Protein AF-A0AB40BAP5-F1 (afdb_monomer_lite)

pLDDT: mean 70.13, std 9.76, range [36.22, 86.44]

InterPro domains:
  IPR002379 V-ATPase proteolipid subunit C-like domain [PF00137] (24-83)
  IPR035921 F/V-ATP synthase subunit C superfamily [G3DSA:1.20.120.610] (19-116)
  IPR035921 F/V-ATP synthase subunit C superfamily [SSF81333] (17-86)

Sequence (117 aa):
MENPGSSSRSQALMRISPYTFSSIGITVSIAVSILGAAWYIYVTGSSLIGASIKARGITSKNFISVIFCETVAIYGVIIAIILQTKLESVPPSQIYAAESLRAGYAIFASVLLGCLE

Secondary structure (DSSP, 8-state):
---TTS-HHHHHHHHS-HHHHHHHHHHHHHHHHHHHHHHHHHHHHHHHHHHTTT-SSSTTSSTHHHHHHHHHHHHHHHHHHHHHHHHHTS-TTTTTSHHHHHHHHHHHHHHHHHTT-

Organism: Dioscorea cayennensis subsp. rotundata (NCBI:txid55577)

Radius of gyration: 20.58 Å; chains: 1; bounding box: 61×16×54 Å

Structure (mmCIF, N/CA/C/O backbone):
data_AF-A0AB40BAP5-F1
#
_entry.id   AF-A0AB40BAP5-F1
#
loop_
_atom_site.group_PDB
_atom_site.id
_atom_site.type_symbol
_atom_site.label_atom_id
_atom_site.label_alt_id
_atom_site.label_comp_id
_atom_site.label_asym_id
_atom_site.label_entity_id
_atom_site.label_seq_id
_atom_site.pdbx_PDB_ins_code
_atom_site.Cartn_x
_atom_site.Cartn_y
_atom_site.Cartn_z
_atom_site.occupancy
_atom_site.B_iso_or_equiv
_atom_site.auth_seq_id
_atom_site.auth_comp_id
_atom_site.auth_asym_id
_atom_site.auth_atom_id
_atom_site.pdbx_PDB_model_num
ATOM 1 N N . MET A 1 1 ? 36.592 7.871 -21.281 1.00 36.22 1 MET A N 1
ATOM 2 C CA . MET A 1 1 ? 37.176 8.768 -20.265 1.00 36.22 1 MET A CA 1
ATOM 3 C C . MET A 1 1 ? 36.441 8.533 -18.964 1.00 36.22 1 MET A C 1
ATOM 5 O O . MET A 1 1 ? 35.299 8.946 -18.808 1.00 36.22 1 MET A O 1
ATOM 9 N N . GLU A 1 2 ? 37.081 7.743 -18.111 1.00 50.62 2 GLU A N 1
ATOM 10 C CA . GLU A 1 2 ? 36.693 7.456 -16.736 1.00 50.62 2 GLU A CA 1
ATOM 11 C C . GLU A 1 2 ? 36.680 8.767 -15.937 1.00 50.62 2 GLU A C 1
ATOM 13 O O . GLU A 1 2 ? 37.665 9.501 -15.950 1.00 50.62 2 GLU A O 1
ATOM 18 N N . ASN A 1 3 ? 35.549 9.094 -15.307 1.00 44.44 3 ASN A N 1
ATOM 19 C CA . ASN A 1 3 ? 35.463 10.166 -14.315 1.00 44.44 3 ASN A CA 1
ATOM 20 C C . ASN A 1 3 ? 35.320 9.515 -12.928 1.00 44.44 3 ASN A C 1
ATOM 22 O O . ASN A 1 3 ? 34.239 9.018 -12.597 1.00 44.44 3 ASN A O 1
ATOM 26 N N . PRO A 1 4 ? 36.396 9.475 -12.126 1.00 57.44 4 PRO A N 1
ATOM 27 C CA . PRO A 1 4 ? 36.410 8.850 -10.812 1.00 57.44 4 PRO A CA 1
ATOM 28 C C . PRO A 1 4 ? 35.945 9.873 -9.764 1.00 57.44 4 PRO A C 1
ATOM 30 O O . PRO A 1 4 ? 36.722 10.720 -9.338 1.00 57.44 4 PRO A O 1
ATOM 33 N N . GLY A 1 5 ? 34.670 9.849 -9.351 1.00 58.12 5 GLY A N 1
ATOM 34 C CA . GLY A 1 5 ? 34.251 10.719 -8.238 1.00 58.12 5 GLY A CA 1
ATOM 35 C C . GLY A 1 5 ? 32.761 10.926 -7.956 1.00 58.12 5 GLY A C 1
ATOM 36 O O . GLY A 1 5 ? 32.436 11.382 -6.864 1.00 58.12 5 GLY A O 1
ATOM 37 N N . SER A 1 6 ? 31.823 10.584 -8.846 1.00 51.03 6 SER A N 1
ATOM 38 C CA . SER A 1 6 ? 30.388 10.804 -8.576 1.00 51.03 6 SER A CA 1
ATOM 39 C C . SER A 1 6 ? 29.705 9.562 -7.991 1.00 51.03 6 SER A C 1
ATOM 41 O O . SER A 1 6 ? 28.964 8.844 -8.654 1.00 51.03 6 SER A O 1
ATOM 43 N N . SER A 1 7 ? 29.966 9.334 -6.701 1.00 59.06 7 SER A N 1
ATOM 44 C CA . SER A 1 7 ? 29.158 8.534 -5.768 1.00 59.06 7 SER A CA 1
ATOM 45 C C . SER A 1 7 ? 28.741 7.140 -6.257 1.00 59.06 7 SER A C 1
ATOM 47 O O . SER A 1 7 ? 27.687 6.966 -6.859 1.00 59.06 7 SER A O 1
ATOM 49 N N . SER A 1 8 ? 29.503 6.111 -5.868 1.00 60.44 8 SER A N 1
ATOM 50 C CA . SER A 1 8 ? 29.184 4.671 -6.014 1.00 60.44 8 SER A CA 1
ATOM 51 C C . SER A 1 8 ? 27.695 4.315 -5.768 1.00 60.44 8 SER A C 1
ATOM 53 O O . SER A 1 8 ? 27.123 3.461 -6.446 1.00 60.44 8 SER A O 1
ATOM 55 N N . ARG A 1 9 ? 27.017 5.058 -4.878 1.00 55.62 9 ARG A N 1
ATOM 56 C CA . ARG A 1 9 ? 25.573 4.952 -4.589 1.00 55.62 9 ARG A CA 1
ATOM 57 C C . ARG A 1 9 ? 24.681 5.199 -5.814 1.00 55.62 9 ARG A C 1
ATOM 59 O O . ARG A 1 9 ? 23.702 4.489 -6.001 1.00 55.62 9 ARG A O 1
ATOM 66 N N . SER A 1 10 ? 25.016 6.169 -6.660 1.00 56.84 10 SER A N 1
ATOM 67 C CA . SER A 1 10 ? 24.231 6.550 -7.839 1.00 56.84 10 SER A CA 1
ATOM 68 C C . SER A 1 10 ? 24.269 5.465 -8.917 1.00 56.84 10 SER A C 1
ATOM 70 O O . SER A 1 10 ? 23.251 5.155 -9.530 1.00 56.84 10 SER A O 1
ATOM 72 N N . GLN A 1 11 ? 25.431 4.832 -9.106 1.00 62.41 11 GLN A N 1
ATOM 73 C CA . GLN A 1 11 ? 25.581 3.703 -10.028 1.00 62.41 11 GLN A CA 1
ATOM 74 C C . GLN A 1 11 ? 24.895 2.438 -9.493 1.00 62.41 11 GLN A C 1
ATOM 76 O O . GLN A 1 11 ? 24.315 1.683 -10.270 1.00 62.41 11 GLN A O 1
ATOM 81 N N . ALA A 1 12 ? 24.899 2.234 -8.169 1.00 63.06 12 ALA A N 1
ATOM 82 C CA . ALA A 1 12 ? 24.167 1.142 -7.533 1.00 63.06 12 ALA A CA 1
ATOM 83 C C . ALA A 1 12 ? 22.646 1.273 -7.729 1.00 63.06 12 ALA A C 1
ATOM 85 O O . ALA A 1 12 ? 21.989 0.285 -8.053 1.00 63.06 12 ALA A O 1
ATOM 86 N N . LEU A 1 13 ? 22.096 2.488 -7.609 1.00 61.41 13 LEU A N 1
ATOM 87 C CA . LEU A 1 13 ? 20.673 2.739 -7.858 1.00 61.41 13 LEU A CA 1
ATOM 88 C C . LEU A 1 13 ? 20.297 2.552 -9.333 1.00 61.41 13 LEU A C 1
ATOM 90 O O . LEU A 1 13 ? 19.251 1.979 -9.610 1.00 61.41 13 LEU A O 1
ATOM 94 N N . MET A 1 14 ? 21.165 2.938 -10.275 1.00 58.72 14 MET A N 1
ATOM 95 C CA . MET A 1 14 ? 20.948 2.690 -11.711 1.00 58.72 14 MET A CA 1
ATOM 96 C C . MET A 1 14 ? 21.053 1.209 -12.113 1.00 58.72 14 MET A C 1
ATOM 98 O O . MET A 1 14 ? 20.542 0.829 -13.163 1.00 58.72 14 MET A O 1
ATOM 102 N N . ARG A 1 15 ? 21.682 0.358 -11.289 1.00 60.03 15 ARG A N 1
ATOM 103 C CA . ARG A 1 15 ? 21.734 -1.102 -11.497 1.00 60.03 15 ARG A CA 1
ATOM 104 C C . ARG A 1 15 ? 20.508 -1.846 -10.966 1.00 60.03 15 ARG A C 1
ATOM 106 O O . ARG A 1 15 ? 20.306 -2.999 -11.343 1.00 60.03 15 ARG A O 1
ATOM 113 N N . ILE A 1 16 ? 19.717 -1.228 -10.090 1.00 65.62 16 ILE A N 1
ATOM 114 C CA . ILE A 1 16 ? 18.506 -1.839 -9.540 1.00 65.62 16 ILE A CA 1
ATOM 115 C C . ILE A 1 16 ? 17.406 -1.821 -10.597 1.00 65.62 16 ILE A C 1
ATOM 117 O O . ILE A 1 16 ? 17.094 -0.786 -11.183 1.00 65.62 16 ILE A O 1
ATOM 121 N N . SER A 1 17 ? 16.829 -2.995 -10.859 1.00 65.38 17 SER A N 1
ATOM 122 C CA . SER A 1 17 ? 15.773 -3.115 -11.855 1.00 65.38 17 SER A CA 1
ATOM 123 C C . SER A 1 17 ? 14.511 -2.378 -11.377 1.00 65.38 17 SER A C 1
ATOM 125 O O . SER A 1 17 ? 14.149 -2.476 -10.198 1.00 65.38 17 SER A O 1
ATOM 127 N N . PRO A 1 18 ? 13.800 -1.668 -12.266 1.00 68.06 18 PRO A N 1
ATOM 128 C CA . PRO A 1 18 ? 12.557 -0.987 -11.902 1.00 68.06 18 PRO A CA 1
ATOM 129 C C . PRO A 1 18 ? 11.463 -1.969 -11.439 1.00 68.06 18 PRO A C 1
ATOM 131 O O . PRO A 1 18 ? 10.609 -1.606 -10.633 1.00 68.06 18 PRO A O 1
ATOM 134 N N . TYR A 1 19 ? 11.550 -3.237 -11.858 1.00 69.50 19 TYR A N 1
ATOM 135 C CA . TYR A 1 19 ? 10.716 -4.341 -11.377 1.00 69.50 19 TYR A CA 1
ATOM 136 C C . TYR A 1 19 ? 10.901 -4.583 -9.873 1.00 69.50 19 TYR A C 1
ATOM 138 O O . TYR A 1 19 ? 9.931 -4.677 -9.121 1.00 69.50 19 TYR A O 1
ATOM 146 N N . THR A 1 20 ? 12.154 -4.614 -9.407 1.00 74.69 20 THR A N 1
ATOM 147 C CA . THR A 1 20 ? 12.473 -4.746 -7.978 1.00 74.69 20 THR A CA 1
ATOM 148 C C . THR A 1 20 ? 11.882 -3.582 -7.188 1.00 74.69 20 THR A C 1
ATOM 150 O O . THR A 1 20 ? 11.283 -3.790 -6.136 1.00 74.69 20 THR A O 1
ATOM 153 N N . PHE A 1 21 ? 11.968 -2.368 -7.727 1.00 71.56 21 PHE A N 1
ATOM 154 C CA . PHE A 1 21 ? 11.412 -1.182 -7.089 1.00 71.56 21 PHE A CA 1
ATOM 155 C C . PHE A 1 21 ? 9.880 -1.240 -6.947 1.00 71.56 21 PHE A C 1
ATOM 157 O O . PHE A 1 21 ? 9.344 -0.964 -5.873 1.00 71.56 21 PHE A O 1
ATOM 164 N N . SER A 1 22 ? 9.186 -1.683 -8.000 1.00 71.31 22 SER A N 1
ATOM 165 C CA . SER A 1 22 ? 7.735 -1.904 -7.988 1.00 71.31 22 SER A CA 1
ATOM 166 C C . SER A 1 22 ? 7.325 -2.959 -6.950 1.00 71.31 22 SER A C 1
ATOM 168 O O . SER A 1 22 ? 6.466 -2.709 -6.104 1.00 71.31 22 SER A O 1
ATOM 170 N N . SER A 1 23 ? 8.012 -4.108 -6.926 1.00 76.94 23 SER A N 1
ATOM 171 C CA . SER A 1 23 ? 7.722 -5.193 -5.975 1.00 76.94 23 SER A CA 1
ATOM 172 C C . SER A 1 23 ? 7.931 -4.797 -4.504 1.00 76.94 23 SER A C 1
ATOM 174 O O . SER A 1 23 ? 7.133 -5.168 -3.639 1.00 76.94 23 SER A O 1
ATOM 176 N N . ILE A 1 24 ? 8.960 -3.990 -4.217 1.00 80.44 24 ILE A N 1
ATOM 177 C CA . ILE A 1 24 ? 9.221 -3.455 -2.875 1.00 80.44 24 ILE A CA 1
ATOM 178 C C . ILE A 1 24 ? 8.125 -2.461 -2.480 1.00 80.44 24 ILE A C 1
ATOM 180 O O . ILE A 1 24 ? 7.639 -2.522 -1.353 1.00 80.44 24 ILE A O 1
ATOM 184 N N . GLY A 1 25 ? 7.692 -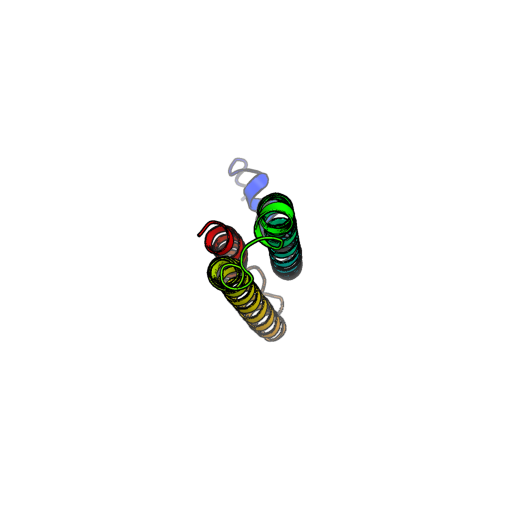1.592 -3.400 1.00 75.31 25 GLY A N 1
ATOM 185 C CA . GLY A 1 25 ? 6.590 -0.655 -3.162 1.00 75.31 25 GLY A CA 1
ATOM 186 C C . GLY A 1 25 ? 5.281 -1.354 -2.799 1.00 75.31 25 GLY A C 1
ATOM 187 O O . GLY A 1 25 ? 4.661 -0.996 -1.801 1.00 75.31 25 GLY A O 1
ATOM 188 N N . ILE A 1 26 ? 4.906 -2.401 -3.541 1.00 76.69 26 ILE A N 1
ATOM 189 C CA . ILE A 1 26 ? 3.703 -3.205 -3.259 1.00 76.69 26 ILE A CA 1
ATOM 190 C C . ILE A 1 26 ? 3.811 -3.881 -1.885 1.00 76.69 26 ILE A C 1
ATOM 192 O O . ILE A 1 26 ? 2.885 -3.813 -1.080 1.00 76.69 26 ILE A O 1
ATOM 196 N N . THR A 1 27 ? 4.959 -4.494 -1.589 1.00 83.56 27 THR A N 1
ATOM 197 C CA . THR A 1 27 ? 5.178 -5.207 -0.320 1.00 83.56 27 THR A CA 1
ATOM 198 C C . THR A 1 27 ? 5.109 -4.261 0.881 1.00 83.56 27 THR A C 1
ATOM 200 O O . THR A 1 27 ? 4.450 -4.570 1.872 1.00 83.56 27 THR A O 1
ATOM 203 N N . VAL A 1 28 ? 5.752 -3.092 0.790 1.00 82.12 28 VAL A N 1
ATOM 204 C CA . VAL A 1 28 ? 5.728 -2.078 1.855 1.00 82.12 28 VAL A CA 1
ATOM 205 C C . VAL A 1 28 ? 4.323 -1.505 2.035 1.00 82.12 28 VAL A C 1
ATOM 207 O O . VAL A 1 28 ? 3.896 -1.353 3.175 1.00 82.12 28 VAL A O 1
ATOM 210 N N . SER A 1 29 ? 3.587 -1.263 0.943 1.00 78.88 29 SER A N 1
ATOM 211 C CA . SER A 1 29 ? 2.198 -0.780 0.980 1.00 78.88 29 SER A CA 1
ATOM 212 C C . SER A 1 29 ? 1.278 -1.712 1.768 1.00 78.88 29 SER A C 1
ATOM 214 O O . SER A 1 29 ? 0.549 -1.270 2.650 1.00 78.88 29 SER A O 1
ATOM 216 N N . ILE A 1 30 ? 1.343 -3.014 1.486 1.00 82.88 30 ILE A N 1
ATOM 217 C CA . ILE A 1 30 ? 0.509 -4.011 2.165 1.00 82.88 30 ILE A CA 1
ATOM 218 C C . ILE A 1 30 ? 0.938 -4.153 3.632 1.00 82.88 30 ILE A C 1
ATOM 220 O O . ILE A 1 30 ? 0.097 -4.227 4.525 1.00 82.88 30 ILE A O 1
ATOM 224 N N . ALA A 1 31 ? 2.247 -4.153 3.903 1.00 86.44 31 ALA A N 1
ATOM 225 C CA . ALA A 1 31 ? 2.765 -4.279 5.261 1.00 86.44 31 ALA A CA 1
ATOM 226 C C . ALA A 1 31 ? 2.339 -3.108 6.163 1.00 86.44 31 ALA A C 1
ATOM 228 O O . ALA A 1 31 ? 1.918 -3.337 7.297 1.00 86.44 31 ALA A O 1
ATOM 229 N N . VAL A 1 32 ? 2.417 -1.865 5.671 1.00 81.00 32 VAL A N 1
ATOM 230 C CA . VAL A 1 32 ? 2.019 -0.684 6.454 1.00 81.00 32 VAL A CA 1
ATOM 231 C C . VAL A 1 32 ? 0.505 -0.625 6.680 1.00 81.00 32 VAL A C 1
ATOM 233 O O . VAL A 1 32 ? 0.086 -0.289 7.786 1.00 81.00 32 VAL A O 1
ATOM 236 N N . SER A 1 33 ? -0.310 -1.045 5.705 1.00 81.81 33 SER A N 1
ATOM 237 C CA . SER A 1 33 ? -1.774 -1.139 5.849 1.00 81.81 33 SER A CA 1
ATOM 238 C C . SER A 1 33 ? -2.172 -2.138 6.950 1.00 81.81 33 SER A C 1
ATOM 240 O O . SER A 1 33 ? -2.897 -1.782 7.884 1.00 81.81 33 SER A O 1
ATOM 242 N N . ILE A 1 34 ? -1.607 -3.353 6.940 1.00 85.62 34 ILE A N 1
ATOM 243 C CA . ILE A 1 34 ? -1.899 -4.379 7.959 1.00 85.62 34 ILE A CA 1
ATOM 244 C C . ILE A 1 34 ? -1.461 -3.914 9.355 1.00 85.62 34 ILE A C 1
ATOM 246 O O . ILE A 1 34 ? -2.182 -4.127 10.333 1.00 85.62 34 ILE A O 1
ATOM 250 N N . LEU A 1 35 ? -0.297 -3.262 9.466 1.00 85.00 35 LEU A N 1
ATOM 251 C CA . LEU A 1 35 ? 0.181 -2.706 10.735 1.00 85.00 35 LEU A CA 1
ATOM 252 C C . LEU A 1 35 ? -0.727 -1.577 11.245 1.00 85.00 35 LEU A C 1
ATOM 254 O O . LEU A 1 35 ? -1.028 -1.543 12.440 1.00 85.00 35 LEU A O 1
ATOM 258 N N . GLY A 1 36 ? -1.209 -0.701 10.359 1.00 78.25 36 GLY A N 1
ATOM 259 C CA . GLY A 1 36 ? -2.180 0.344 10.688 1.00 78.25 36 GLY A CA 1
ATOM 260 C C . GLY A 1 36 ? -3.499 -0.234 11.205 1.00 78.25 36 GLY A C 1
ATOM 261 O O . GLY A 1 36 ? -3.983 0.172 12.265 1.00 78.25 36 GLY A O 1
ATOM 262 N N . ALA A 1 37 ? -4.035 -1.253 10.527 1.00 78.94 37 ALA A N 1
ATOM 263 C CA . ALA A 1 37 ? -5.241 -1.957 10.956 1.00 78.94 37 ALA A CA 1
ATOM 264 C C . ALA A 1 37 ? -5.053 -2.660 12.313 1.00 78.94 37 ALA A C 1
ATOM 266 O O . ALA A 1 37 ? -5.909 -2.550 13.194 1.00 78.94 37 ALA A O 1
ATOM 267 N N . ALA A 1 38 ? -3.921 -3.340 12.519 1.00 85.06 38 ALA A N 1
ATOM 268 C CA . ALA A 1 38 ? -3.612 -4.022 13.774 1.00 85.06 38 ALA A CA 1
ATOM 269 C C . ALA A 1 38 ? -3.489 -3.039 14.950 1.00 85.06 38 ALA A C 1
ATOM 271 O O . ALA A 1 38 ? -4.073 -3.271 16.011 1.00 85.06 38 ALA A O 1
ATOM 272 N N . TRP A 1 39 ? -2.786 -1.918 14.755 1.00 82.00 39 TRP A N 1
ATOM 273 C CA . TRP A 1 39 ? -2.658 -0.866 15.765 1.00 82.00 39 TRP A CA 1
ATOM 274 C C . TRP A 1 39 ? -4.015 -0.244 16.111 1.00 82.00 39 TRP A C 1
ATOM 276 O O . TRP A 1 39 ? -4.363 -0.085 17.282 1.00 82.00 39 TRP A O 1
ATOM 286 N N . TYR A 1 40 ? -4.823 0.048 15.094 1.00 76.75 40 TYR A N 1
ATOM 287 C CA . TYR A 1 40 ? -6.154 0.615 15.265 1.00 76.75 40 TYR A CA 1
ATOM 288 C C . TYR A 1 40 ? -7.099 -0.316 16.047 1.00 76.75 40 TYR A C 1
ATOM 290 O O . TYR A 1 40 ? -7.804 0.136 16.957 1.00 76.75 40 TYR A O 1
ATOM 298 N N . ILE A 1 41 ? -7.091 -1.619 15.737 1.00 82.00 41 ILE A N 1
ATOM 299 C CA . ILE A 1 41 ? -7.872 -2.633 16.461 1.00 82.00 41 ILE A CA 1
ATOM 300 C C . ILE A 1 41 ? -7.362 -2.786 17.893 1.00 82.00 41 ILE A C 1
ATOM 302 O O . ILE A 1 41 ? -8.172 -2.938 18.801 1.00 82.00 41 ILE A O 1
ATOM 306 N N . TYR A 1 42 ? -6.053 -2.711 18.128 1.00 82.62 42 TYR A N 1
ATOM 307 C CA . TYR A 1 42 ? -5.488 -2.783 19.475 1.00 82.62 42 TYR A CA 1
ATOM 308 C C . TYR A 1 42 ? -5.967 -1.625 20.370 1.00 82.62 42 TYR A C 1
ATOM 310 O O . TYR A 1 42 ? -6.460 -1.845 21.483 1.00 82.62 42 TYR A O 1
ATOM 318 N N . VAL A 1 43 ? -5.895 -0.392 19.859 1.00 80.69 43 VAL A N 1
ATOM 319 C CA . VAL A 1 43 ? -6.344 0.811 20.576 1.00 80.69 43 VAL A CA 1
ATOM 320 C C . VAL A 1 43 ? -7.864 0.797 20.770 1.00 80.69 43 VAL A C 1
ATOM 322 O O . VAL A 1 43 ? -8.354 0.989 21.884 1.00 80.69 43 VAL A O 1
ATOM 325 N N . THR A 1 44 ? -8.627 0.513 19.710 1.00 76.44 44 THR A N 1
ATOM 326 C CA . THR A 1 44 ? -10.098 0.531 19.759 1.00 76.44 44 THR A CA 1
ATOM 327 C C . THR A 1 44 ? -10.664 -0.666 20.514 1.00 76.44 44 THR A C 1
ATOM 329 O O . THR A 1 44 ? -11.645 -0.514 21.229 1.00 76.44 44 THR A O 1
ATOM 332 N N . GLY A 1 45 ? -10.066 -1.850 20.400 1.00 75.69 45 GLY A N 1
ATOM 333 C CA . GLY A 1 45 ? -10.537 -3.086 21.027 1.00 75.69 45 GLY A CA 1
ATOM 334 C C . GLY A 1 45 ? -10.568 -2.988 22.549 1.00 75.69 45 GLY A C 1
ATOM 335 O O . GLY A 1 45 ? -11.561 -3.368 23.170 1.00 75.69 45 GLY A O 1
ATOM 336 N N . SER A 1 46 ? -9.539 -2.369 23.135 1.00 77.19 46 SER A N 1
ATOM 337 C CA . SER A 1 46 ? -9.459 -2.118 24.578 1.00 77.19 46 SER A CA 1
ATOM 338 C C . SER A 1 46 ? -10.577 -1.183 25.064 1.00 77.19 46 SER A C 1
ATOM 340 O O . SER A 1 46 ? -11.219 -1.444 26.081 1.00 77.19 46 SER A O 1
ATOM 342 N N . SER A 1 47 ? -10.869 -0.113 24.316 1.00 69.44 47 SER A N 1
ATOM 343 C CA . SER A 1 47 ? -11.942 0.836 24.651 1.00 69.44 47 SER A CA 1
ATOM 344 C C . SER A 1 47 ? -13.343 0.317 24.306 1.00 69.44 47 SER A C 1
ATOM 346 O O . SER A 1 47 ? -14.316 0.659 24.980 1.00 69.44 47 SER A O 1
ATOM 348 N N . LEU A 1 48 ? -13.459 -0.522 23.274 1.00 70.44 48 LEU A N 1
ATOM 349 C CA . LEU A 1 48 ? -14.722 -1.068 22.796 1.00 70.44 48 LEU A CA 1
A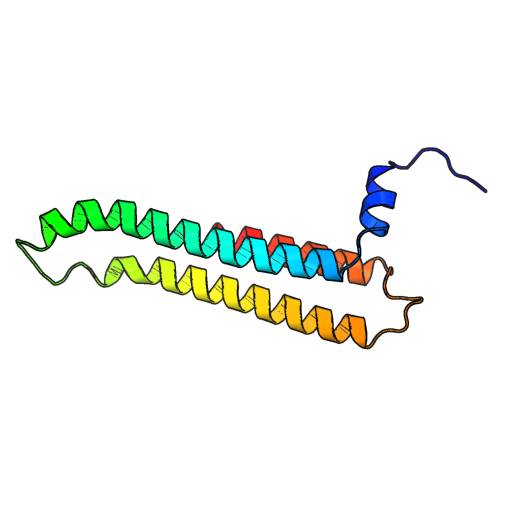TOM 350 C C . LEU A 1 48 ? -15.294 -2.066 23.797 1.00 70.44 48 LEU A C 1
ATOM 352 O O . LEU A 1 48 ? -16.471 -1.949 24.106 1.00 70.44 48 LEU A O 1
ATOM 356 N N . ILE A 1 49 ? -14.477 -2.969 24.351 1.00 72.62 49 ILE A N 1
ATOM 357 C CA . ILE A 1 49 ? -14.921 -3.979 25.329 1.00 72.62 49 ILE A CA 1
ATOM 358 C C . ILE A 1 49 ? -15.563 -3.322 26.563 1.00 72.62 49 ILE A C 1
ATOM 360 O O . ILE A 1 49 ? -16.611 -3.774 27.026 1.00 72.62 49 ILE A O 1
ATOM 364 N N . GLY A 1 50 ? -15.003 -2.206 27.045 1.00 69.75 50 GLY A N 1
ATOM 365 C CA . GLY A 1 50 ? -15.583 -1.427 28.148 1.00 69.75 50 GLY A CA 1
ATOM 366 C C . GLY A 1 50 ? -16.853 -0.648 27.771 1.00 69.75 50 GLY A C 1
ATOM 367 O O . GLY A 1 50 ? -17.754 -0.497 28.596 1.00 69.75 50 GLY A O 1
ATOM 368 N N . ALA A 1 51 ? -16.967 -0.178 26.525 1.00 65.44 51 ALA A N 1
ATOM 369 C CA . ALA A 1 51 ? -18.110 0.608 26.046 1.00 65.44 51 ALA A CA 1
ATOM 370 C C . ALA A 1 51 ? -19.299 -0.250 25.562 1.00 65.44 51 ALA A C 1
ATOM 372 O O . ALA A 1 51 ? -20.456 0.161 25.699 1.00 65.44 51 ALA A O 1
ATOM 373 N N . SER A 1 52 ? -19.043 -1.460 25.046 1.00 61.97 52 SER A N 1
ATOM 374 C CA . SER A 1 52 ? -20.054 -2.369 24.479 1.00 61.97 52 SER A CA 1
ATOM 375 C C . SER A 1 52 ? -21.090 -2.866 25.488 1.00 61.97 52 SER A C 1
ATOM 377 O O . SER A 1 52 ? -22.156 -3.328 25.093 1.00 61.97 52 SER A O 1
ATOM 379 N N . ILE A 1 53 ? -20.813 -2.713 26.783 1.00 67.50 53 ILE A N 1
ATOM 380 C CA . ILE A 1 53 ? -21.717 -3.078 27.878 1.00 67.50 53 ILE A CA 1
ATOM 381 C C . ILE A 1 53 ? -22.795 -2.000 28.109 1.00 67.50 53 ILE A C 1
ATOM 383 O O . ILE A 1 53 ? -23.839 -2.293 28.685 1.00 67.50 53 ILE A O 1
ATOM 387 N N . LYS A 1 54 ? -22.565 -0.750 27.668 1.00 63.19 54 LYS A N 1
ATOM 388 C CA . LYS A 1 54 ? -23.424 0.406 27.997 1.00 63.19 54 LYS A CA 1
ATOM 389 C C . LYS A 1 54 ? -24.075 1.086 26.786 1.00 63.19 54 LYS A C 1
ATOM 391 O O . LYS A 1 54 ? -25.150 1.654 26.946 1.00 63.19 54 LYS A O 1
ATOM 396 N N . ALA A 1 55 ? -23.488 1.025 25.584 1.00 59.50 55 ALA A N 1
ATOM 397 C CA . ALA A 1 55 ? -24.126 1.524 24.356 1.00 59.50 55 ALA A CA 1
ATOM 398 C C . ALA A 1 55 ? -23.474 0.967 23.072 1.00 59.50 55 ALA A C 1
ATOM 400 O O . ALA A 1 55 ? -22.258 1.010 22.910 1.00 59.50 55 ALA A O 1
ATOM 401 N N . ARG A 1 56 ? -24.291 0.510 22.109 1.00 50.59 56 ARG A N 1
ATOM 402 C CA . ARG A 1 56 ? -23.864 -0.194 20.874 1.00 50.59 56 ARG A CA 1
ATOM 403 C C . ARG A 1 56 ? -23.725 0.704 19.625 1.00 50.59 56 ARG A C 1
ATOM 405 O O . ARG A 1 56 ? -23.698 0.200 18.509 1.00 50.59 56 ARG A O 1
ATOM 412 N N . GLY A 1 57 ? -23.690 2.031 19.791 1.00 59.41 57 GLY A N 1
ATOM 413 C CA . GLY A 1 57 ? -23.788 2.999 18.680 1.00 59.41 57 GLY A CA 1
ATOM 414 C C . GLY A 1 57 ? -22.492 3.703 18.253 1.00 59.41 57 GLY A C 1
ATOM 415 O O . GLY A 1 57 ? -22.511 4.450 17.281 1.00 59.41 57 GLY A O 1
ATOM 416 N N . ILE A 1 58 ? -21.375 3.513 18.967 1.00 58.41 58 ILE A N 1
ATOM 417 C CA . ILE A 1 58 ? -20.163 4.353 18.818 1.00 58.41 58 ILE A CA 1
ATOM 418 C C . ILE A 1 58 ? -19.111 3.713 17.888 1.00 58.41 58 ILE A C 1
ATOM 420 O O . ILE A 1 58 ? -18.176 4.371 17.441 1.00 58.41 58 ILE A O 1
ATOM 424 N N . THR A 1 59 ? -19.277 2.440 17.526 1.00 58.78 59 THR A N 1
ATOM 425 C CA . THR A 1 59 ? -18.264 1.674 16.785 1.00 58.78 59 THR A CA 1
ATOM 426 C C . THR A 1 59 ? -18.064 2.154 15.341 1.00 58.78 59 THR A C 1
ATOM 428 O O . THR A 1 59 ? -16.966 2.019 14.825 1.00 58.78 59 THR A O 1
ATOM 431 N N . SER A 1 60 ? -19.054 2.767 14.680 1.00 59.84 60 SER A N 1
ATOM 432 C CA . SER A 1 60 ? -18.995 3.044 13.230 1.00 59.84 60 SER A CA 1
ATOM 433 C C . SER A 1 60 ? -18.182 4.278 12.810 1.00 59.84 60 SER A C 1
ATOM 435 O O . SER A 1 60 ? -17.758 4.348 11.660 1.00 59.84 60 SER A O 1
ATOM 437 N N . LYS A 1 61 ? -17.928 5.246 13.701 1.00 64.75 61 LYS A N 1
ATOM 438 C CA . LYS A 1 61 ? -17.241 6.502 13.325 1.00 64.75 61 LYS A CA 1
ATOM 439 C C . LYS A 1 61 ? -15.726 6.376 13.214 1.00 64.75 61 LYS A C 1
ATOM 441 O O . LYS A 1 61 ? -15.112 7.151 12.496 1.00 64.75 61 LYS A O 1
ATOM 446 N N . ASN A 1 62 ? -15.128 5.405 13.896 1.00 64.88 62 ASN A N 1
ATOM 447 C CA . ASN A 1 62 ? -13.674 5.281 13.952 1.00 64.88 62 ASN A CA 1
ATOM 448 C C . ASN A 1 62 ? -13.116 4.424 12.793 1.00 64.88 62 ASN A C 1
ATOM 450 O O . ASN A 1 62 ? -11.932 4.520 12.496 1.00 64.88 62 ASN A O 1
ATOM 454 N N . PHE A 1 63 ? -13.950 3.619 12.119 1.00 72.69 63 PHE A N 1
ATOM 455 C CA . PHE A 1 63 ? -13.515 2.726 11.030 1.00 72.69 63 PHE A CA 1
ATOM 456 C C . PHE A 1 63 ? -13.263 3.446 9.701 1.00 72.69 63 PHE A C 1
ATOM 458 O O . PHE A 1 63 ? -12.606 2.896 8.822 1.00 72.69 63 PHE A O 1
ATOM 465 N N . ILE A 1 64 ? -13.752 4.679 9.548 1.00 80.31 64 ILE A N 1
ATOM 466 C CA . ILE A 1 64 ? -13.605 5.449 8.307 1.00 80.31 64 ILE A CA 1
ATOM 467 C C . ILE A 1 64 ? -12.136 5.737 7.957 1.00 80.31 64 ILE A C 1
ATOM 469 O O . ILE A 1 64 ? -11.777 5.712 6.784 1.00 80.31 64 ILE A O 1
ATOM 473 N N . SER A 1 65 ? -11.279 5.934 8.966 1.00 73.19 65 SER A N 1
ATOM 474 C CA . SER A 1 65 ? -9.844 6.199 8.779 1.00 73.19 65 SER A CA 1
ATOM 475 C C . SER A 1 65 ? -9.102 4.986 8.203 1.00 73.19 65 SER A C 1
ATOM 477 O O . SER A 1 65 ? -8.277 5.147 7.308 1.00 73.19 65 SER A O 1
ATOM 479 N N . VAL A 1 66 ? -9.464 3.766 8.621 1.00 75.38 66 VAL A N 1
ATOM 480 C CA . VAL A 1 66 ? -8.879 2.530 8.071 1.00 75.38 66 VAL A CA 1
ATOM 481 C C . VAL A 1 66 ? -9.266 2.359 6.605 1.00 75.38 66 VAL A C 1
ATOM 483 O O . VAL A 1 66 ? -8.410 2.109 5.769 1.00 75.38 66 VAL A O 1
ATOM 486 N N . ILE A 1 67 ? -10.541 2.558 6.261 1.00 83.69 67 ILE A N 1
ATOM 487 C CA . ILE A 1 67 ? -11.011 2.395 4.876 1.00 83.69 67 ILE A CA 1
ATOM 488 C C . ILE A 1 67 ? -10.338 3.396 3.921 1.00 83.69 67 ILE A C 1
ATOM 490 O O . ILE A 1 67 ? -10.033 3.046 2.778 1.00 83.69 67 ILE A O 1
ATOM 494 N N . PHE A 1 68 ? -10.074 4.626 4.375 1.00 73.94 68 PHE A N 1
ATOM 495 C CA . PHE A 1 68 ? -9.331 5.611 3.586 1.00 73.94 68 PHE A CA 1
ATOM 496 C C . PHE A 1 68 ? -7.880 5.167 3.346 1.00 73.94 68 PHE A C 1
ATOM 498 O O . PHE A 1 68 ? -7.435 5.165 2.198 1.00 73.94 68 PHE A O 1
ATOM 505 N N . CYS A 1 69 ? -7.200 4.683 4.391 1.00 74.06 69 CYS A N 1
ATOM 506 C CA . CYS A 1 69 ? -5.844 4.133 4.304 1.00 74.06 69 CYS A CA 1
ATOM 507 C C . CYS A 1 69 ? -5.758 2.961 3.301 1.00 74.06 69 CYS A C 1
ATOM 509 O O . CYS A 1 69 ? -4.902 2.959 2.415 1.00 74.06 69 CYS A O 1
ATOM 511 N N . GLU A 1 70 ? -6.708 2.018 3.349 1.00 79.38 70 GLU A N 1
ATOM 512 C CA . GLU A 1 70 ? -6.776 0.887 2.408 1.00 79.38 70 GLU A CA 1
ATOM 513 C C . GLU A 1 70 ? -6.974 1.345 0.956 1.00 79.38 70 GLU A C 1
ATOM 515 O O . GLU A 1 70 ? -6.351 0.832 0.026 1.00 79.38 70 GLU A O 1
ATOM 520 N N . THR A 1 71 ? -7.833 2.341 0.740 1.00 84.19 71 THR A N 1
ATOM 521 C CA . THR A 1 71 ? -8.150 2.824 -0.610 1.00 84.19 71 THR A CA 1
ATOM 522 C C . THR A 1 71 ? -6.945 3.518 -1.255 1.00 84.19 71 THR A C 1
ATOM 524 O O . THR A 1 71 ? -6.672 3.306 -2.439 1.00 84.19 71 THR A O 1
ATOM 527 N N . VAL A 1 72 ? -6.185 4.302 -0.480 1.00 79.25 72 VAL A N 1
ATOM 528 C CA . VAL A 1 72 ? -4.948 4.953 -0.947 1.00 79.25 72 VAL A CA 1
ATOM 529 C C . VAL A 1 72 ? -3.854 3.915 -1.235 1.00 79.25 72 VAL A C 1
ATOM 531 O O . VAL A 1 72 ? -3.168 4.017 -2.256 1.00 79.25 72 VAL A O 1
ATOM 534 N N . ALA A 1 73 ? -3.743 2.866 -0.413 1.00 79.19 73 ALA A N 1
ATOM 535 C CA . ALA A 1 73 ? -2.823 1.753 -0.654 1.00 79.19 73 ALA A CA 1
ATOM 536 C C . ALA A 1 73 ? -3.138 1.011 -1.969 1.00 79.19 73 ALA A C 1
ATOM 538 O O . ALA A 1 73 ? -2.250 0.809 -2.802 1.00 79.19 73 ALA A O 1
ATOM 539 N N . ILE A 1 74 ? -4.412 0.677 -2.217 1.00 83.94 74 ILE A N 1
ATOM 540 C CA . ILE A 1 74 ? -4.839 0.022 -3.464 1.00 83.94 74 ILE A CA 1
ATOM 541 C C . ILE A 1 74 ? -4.574 0.912 -4.685 1.00 83.94 74 ILE A C 1
ATOM 543 O O . ILE A 1 74 ? -4.121 0.412 -5.718 1.00 83.94 74 ILE A O 1
ATOM 547 N N . TYR A 1 75 ? -4.783 2.228 -4.574 1.00 83.56 75 TYR A N 1
ATOM 548 C CA . TYR A 1 75 ? -4.446 3.165 -5.647 1.00 83.56 75 TYR A CA 1
ATOM 549 C C . TYR A 1 75 ? -2.951 3.111 -6.001 1.00 83.56 75 TYR A C 1
ATOM 551 O O . TYR A 1 75 ? -2.600 2.984 -7.175 1.00 83.56 75 TYR A O 1
ATOM 559 N N . GLY A 1 76 ? -2.066 3.108 -4.999 1.00 74.25 76 GLY A N 1
ATOM 560 C CA . GLY A 1 76 ? -0.621 2.971 -5.202 1.00 74.25 76 GLY A CA 1
ATOM 561 C C . 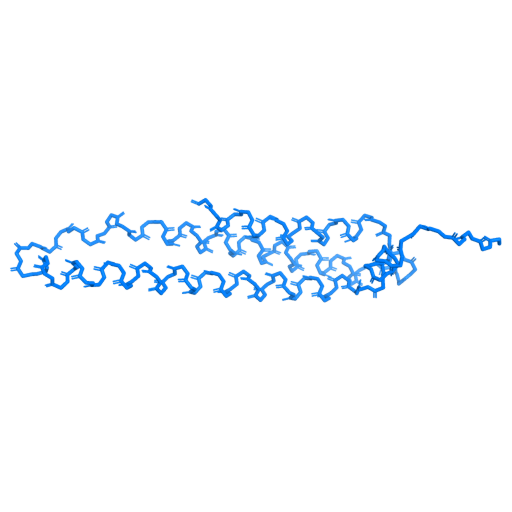GLY A 1 76 ? -0.215 1.661 -5.893 1.00 74.25 76 GLY A C 1
ATOM 562 O O . GLY A 1 76 ? 0.620 1.673 -6.802 1.00 74.25 76 GLY A O 1
ATOM 563 N N . VAL A 1 77 ? -0.853 0.541 -5.533 1.00 78.44 77 VAL A N 1
ATOM 564 C CA . VAL A 1 77 ? -0.623 -0.772 -6.166 1.00 78.44 77 VAL A CA 1
ATOM 565 C C . VAL A 1 77 ? -1.056 -0.778 -7.636 1.00 78.44 77 VAL A C 1
ATOM 567 O O . VAL A 1 77 ? -0.322 -1.277 -8.489 1.00 78.44 77 VAL A O 1
ATOM 570 N N . ILE A 1 78 ? -2.208 -0.186 -7.966 1.00 86.06 78 ILE A N 1
ATOM 571 C CA . ILE A 1 78 ? -2.694 -0.100 -9.354 1.00 86.06 78 ILE A CA 1
ATOM 572 C C . ILE A 1 78 ? -1.704 0.685 -10.227 1.00 86.06 78 ILE A C 1
ATOM 574 O O . ILE A 1 78 ? -1.357 0.233 -11.320 1.00 86.06 78 ILE A O 1
ATOM 578 N N . ILE A 1 79 ? -1.191 1.822 -9.742 1.00 80.06 79 ILE A N 1
ATOM 579 C CA . ILE A 1 79 ? -0.199 2.625 -10.477 1.00 80.06 79 ILE A CA 1
ATOM 580 C C . ILE A 1 79 ? 1.125 1.861 -10.656 1.00 80.06 79 ILE A C 1
ATOM 582 O O . ILE A 1 79 ? 1.717 1.913 -11.738 1.00 80.06 79 ILE A O 1
ATOM 586 N N . ALA A 1 80 ? 1.560 1.097 -9.648 1.00 76.50 80 ALA A N 1
ATOM 587 C CA . ALA A 1 80 ? 2.745 0.240 -9.732 1.00 76.50 80 ALA A CA 1
ATOM 588 C C . ALA A 1 80 ? 2.611 -0.847 -10.816 1.00 76.50 80 ALA A C 1
ATOM 590 O O . ALA A 1 80 ? 3.542 -1.061 -11.597 1.00 76.50 80 ALA A O 1
ATOM 591 N N . ILE A 1 81 ? 1.439 -1.488 -10.916 1.00 80.94 81 ILE A N 1
ATOM 592 C CA . ILE A 1 81 ? 1.141 -2.489 -11.954 1.00 80.94 81 ILE A CA 1
ATOM 593 C C . ILE A 1 81 ? 1.110 -1.836 -13.340 1.00 80.94 81 ILE A C 1
ATOM 595 O O . ILE A 1 81 ? 1.714 -2.353 -14.279 1.00 80.94 81 ILE A O 1
ATOM 599 N N . ILE A 1 82 ? 0.466 -0.676 -13.488 1.00 82.88 82 ILE A N 1
ATOM 600 C CA . ILE A 1 82 ? 0.397 0.024 -14.777 1.00 82.88 82 ILE A CA 1
ATOM 601 C C . ILE A 1 82 ? 1.801 0.397 -15.261 1.00 82.88 82 ILE A C 1
ATOM 603 O O . ILE A 1 82 ? 2.142 0.095 -16.406 1.00 82.88 82 ILE A O 1
ATOM 607 N N . LEU A 1 83 ? 2.647 0.983 -14.406 1.00 73.94 83 LEU A N 1
ATOM 608 C CA . LEU A 1 83 ? 4.029 1.293 -14.782 1.00 73.94 83 LEU A CA 1
ATOM 609 C C . LEU A 1 83 ? 4.793 0.020 -15.165 1.00 73.94 83 LEU A C 1
ATOM 611 O O . LEU A 1 83 ? 5.543 0.027 -16.138 1.00 73.94 83 LEU A O 1
ATOM 615 N N . GLN A 1 84 ? 4.551 -1.083 -14.456 1.00 72.50 84 GLN A N 1
ATOM 616 C CA . GLN A 1 84 ? 5.182 -2.356 -14.765 1.00 72.50 84 GLN A CA 1
ATOM 617 C C . GLN A 1 84 ? 4.856 -2.842 -16.183 1.00 72.50 84 GLN A C 1
ATOM 619 O O . GLN A 1 84 ? 5.768 -3.209 -16.925 1.00 72.50 84 GLN A O 1
ATOM 624 N N . THR A 1 85 ? 3.580 -2.778 -16.577 1.00 78.12 85 THR A N 1
ATOM 625 C CA . THR A 1 85 ? 3.141 -3.143 -17.937 1.00 78.12 85 THR A CA 1
ATOM 626 C C . THR A 1 85 ? 3.707 -2.210 -19.009 1.00 78.12 85 THR A C 1
ATOM 628 O O . THR A 1 85 ? 4.020 -2.641 -20.117 1.00 78.12 85 THR A O 1
ATOM 631 N N . LYS A 1 86 ? 3.902 -0.923 -18.687 1.00 71.25 86 LYS A N 1
ATOM 632 C CA . LYS A 1 86 ? 4.540 0.036 -19.599 1.00 71.25 86 LYS A CA 1
ATOM 633 C C . LYS A 1 86 ? 6.020 -0.269 -19.808 1.00 71.25 86 LYS A C 1
ATOM 635 O O . LYS A 1 86 ? 6.498 -0.113 -20.924 1.00 71.25 86 LYS A O 1
ATOM 640 N N . LEU A 1 87 ? 6.729 -0.714 -18.771 1.00 67.00 87 LEU A N 1
ATOM 641 C CA . LEU A 1 87 ? 8.147 -1.075 -18.858 1.00 67.00 87 LEU A CA 1
ATOM 642 C C . LEU A 1 87 ? 8.389 -2.371 -19.636 1.00 67.00 87 LEU A C 1
ATOM 644 O O . LEU A 1 87 ? 9.420 -2.487 -20.291 1.00 67.00 87 LEU A O 1
ATOM 648 N N . GLU A 1 88 ? 7.450 -3.317 -19.605 1.00 68.88 88 GLU A N 1
ATOM 649 C CA . GLU A 1 88 ? 7.502 -4.530 -20.435 1.00 68.88 88 GLU A CA 1
ATOM 650 C C . GLU A 1 88 ? 7.351 -4.210 -21.934 1.00 68.88 88 GLU A C 1
ATOM 652 O O . GLU A 1 88 ? 7.938 -4.873 -22.785 1.00 68.88 88 GLU A O 1
ATOM 657 N N . SER A 1 89 ? 6.629 -3.134 -22.264 1.00 68.81 89 SER A N 1
ATOM 658 C CA . SER A 1 89 ? 6.406 -2.678 -23.641 1.00 68.81 89 SER A CA 1
ATOM 659 C C . SER A 1 89 ? 7.563 -1.850 -2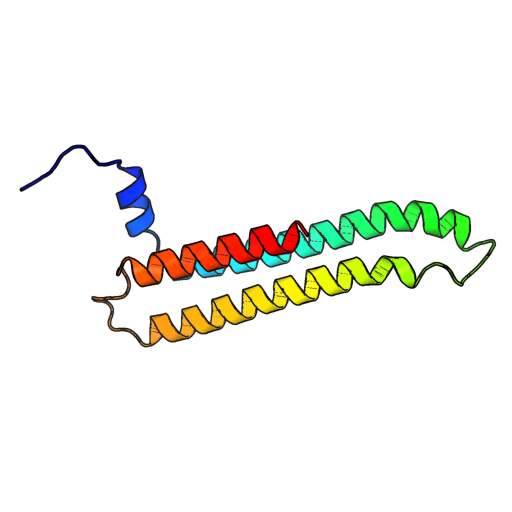4.236 1.00 68.81 89 SER A C 1
ATOM 661 O O . SER A 1 89 ? 7.477 -1.462 -25.404 1.00 68.81 89 SER A O 1
ATOM 663 N N . VAL A 1 90 ? 8.620 -1.537 -23.473 1.00 65.56 90 VAL A N 1
ATOM 664 C CA . VAL A 1 90 ? 9.754 -0.698 -23.915 1.00 65.56 90 VAL A CA 1
ATOM 665 C C . VAL A 1 90 ? 10.963 -1.581 -24.264 1.00 65.56 90 VAL A C 1
ATOM 667 O O . VAL A 1 90 ? 11.293 -2.486 -23.499 1.00 65.56 90 VAL A O 1
ATOM 670 N N . PRO A 1 91 ? 11.675 -1.340 -25.386 1.00 67.56 91 PRO A N 1
ATOM 671 C CA . PRO A 1 91 ? 12.868 -2.109 -25.734 1.00 67.56 91 PRO A CA 1
ATOM 672 C C . PRO A 1 91 ? 13.961 -1.998 -24.647 1.00 67.56 91 PRO A C 1
ATOM 674 O O . PRO A 1 91 ? 14.176 -0.916 -24.091 1.00 67.56 91 PRO A O 1
ATOM 677 N N . PRO A 1 92 ? 14.716 -3.082 -24.368 1.00 60.94 92 PRO A N 1
ATOM 678 C CA . PRO A 1 92 ? 15.631 -3.189 -23.222 1.00 60.94 92 PRO A CA 1
ATOM 679 C C . PRO A 1 92 ? 16.774 -2.156 -23.202 1.00 60.94 92 PRO A C 1
ATOM 681 O O . PRO A 1 92 ? 17.411 -1.968 -22.169 1.00 60.94 92 PRO A O 1
ATOM 684 N N . SER A 1 93 ? 17.017 -1.448 -24.310 1.00 61.91 93 SER A N 1
ATOM 685 C CA . SER A 1 93 ? 18.001 -0.364 -24.413 1.00 61.91 93 SER A CA 1
ATOM 686 C C . SER A 1 93 ? 17.569 0.953 -23.751 1.00 61.91 93 SER A C 1
ATOM 688 O O . SER A 1 93 ? 18.425 1.793 -23.488 1.00 61.91 93 SER A O 1
ATOM 690 N N . GLN A 1 94 ? 16.274 1.144 -23.460 1.00 62.47 94 GLN A N 1
ATOM 691 C CA . GLN A 1 94 ? 15.730 2.366 -22.840 1.00 62.47 94 GLN A CA 1
ATOM 692 C C . GLN A 1 94 ? 15.108 2.135 -21.454 1.00 62.47 94 GLN A C 1
ATOM 694 O O . GLN A 1 94 ? 14.682 3.085 -20.800 1.00 62.47 94 GLN A O 1
ATOM 699 N N . ILE A 1 95 ? 15.097 0.893 -20.956 1.00 59.53 95 ILE A N 1
ATOM 700 C CA . ILE A 1 95 ? 14.524 0.560 -19.640 1.00 59.53 95 ILE A CA 1
ATOM 701 C C . ILE A 1 95 ? 15.281 1.248 -18.487 1.00 59.53 95 ILE A C 1
ATOM 703 O O . ILE A 1 95 ? 14.672 1.583 -17.472 1.00 59.53 95 ILE A O 1
ATOM 707 N N . TYR A 1 96 ? 16.572 1.545 -18.671 1.00 60.28 96 TYR A N 1
ATOM 708 C CA . TYR A 1 96 ? 17.417 2.269 -17.709 1.00 60.28 96 TYR A CA 1
ATOM 709 C C . TYR A 1 96 ? 17.463 3.791 -17.933 1.00 60.28 96 TYR A C 1
ATO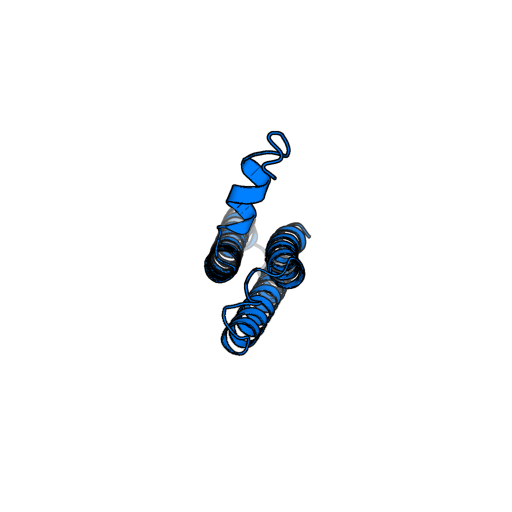M 711 O O . TYR A 1 96 ? 18.355 4.466 -17.418 1.00 60.28 96 TYR A O 1
ATOM 719 N N . ALA A 1 97 ? 16.532 4.358 -18.706 1.00 64.44 97 ALA A N 1
ATOM 720 C CA . ALA A 1 97 ? 16.415 5.808 -18.814 1.00 64.44 97 ALA A CA 1
ATOM 721 C C . ALA A 1 97 ? 16.064 6.424 -17.445 1.00 64.44 97 ALA A C 1
ATOM 723 O O . ALA A 1 97 ? 15.283 5.860 -16.674 1.00 64.44 97 ALA A O 1
ATOM 724 N N . ALA A 1 98 ? 16.622 7.604 -17.153 1.00 62.16 98 ALA A N 1
ATOM 725 C CA . ALA A 1 98 ? 16.406 8.317 -15.889 1.00 62.16 98 ALA A CA 1
ATOM 726 C C . ALA A 1 98 ? 14.911 8.533 -15.567 1.00 62.16 98 ALA A C 1
ATOM 728 O O . ALA A 1 98 ? 14.525 8.531 -14.399 1.00 62.16 98 ALA A O 1
ATOM 729 N N . GLU A 1 99 ? 14.075 8.641 -16.602 1.00 66.81 99 GLU A N 1
ATOM 730 C CA . GLU A 1 99 ? 12.618 8.773 -16.516 1.00 66.81 99 GLU A CA 1
ATOM 731 C C . GLU A 1 99 ? 11.951 7.556 -15.849 1.00 66.81 99 GLU A C 1
ATOM 733 O O . GLU A 1 99 ? 11.174 7.712 -14.908 1.00 66.81 99 GLU A O 1
ATOM 738 N N . SER A 1 100 ? 12.299 6.335 -16.269 1.00 65.12 100 SER A N 1
ATOM 739 C CA . SER A 1 100 ? 11.739 5.083 -15.732 1.00 65.12 100 SER A CA 1
ATOM 740 C C . SER A 1 100 ? 12.124 4.861 -14.268 1.00 65.12 100 SER A C 1
ATOM 742 O O . SER A 1 100 ? 11.329 4.374 -13.463 1.00 65.12 100 SER A O 1
ATOM 744 N N . LEU A 1 101 ? 13.347 5.258 -13.906 1.00 67.56 101 LEU A N 1
ATOM 745 C CA . LEU A 1 101 ? 13.868 5.147 -12.545 1.00 67.56 101 LEU A CA 1
ATOM 746 C C . LEU A 1 101 ? 13.239 6.197 -11.616 1.00 67.56 101 LEU A C 1
ATOM 748 O O . LEU A 1 101 ? 12.887 5.887 -10.476 1.00 67.56 101 LEU A O 1
ATOM 752 N N . ARG A 1 102 ? 13.018 7.418 -12.123 1.00 67.56 102 ARG A N 1
ATOM 753 C CA . ARG A 1 102 ? 12.277 8.472 -11.418 1.00 67.56 102 ARG A CA 1
ATOM 754 C C . ARG A 1 102 ? 10.817 8.080 -11.200 1.00 67.56 102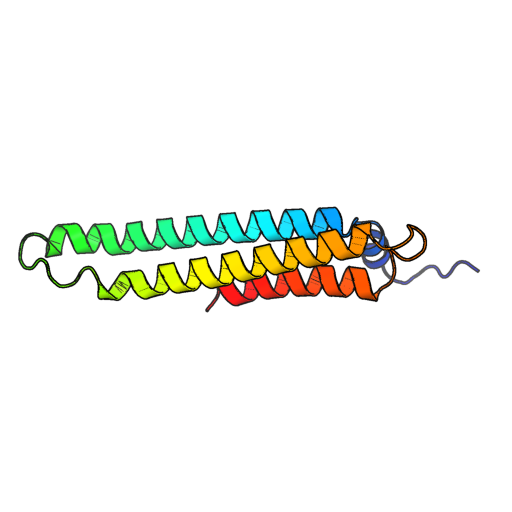 ARG A C 1
ATOM 756 O O . ARG A 1 102 ? 10.303 8.302 -10.107 1.00 67.56 102 ARG A O 1
ATOM 763 N N . ALA A 1 103 ? 10.173 7.480 -12.202 1.00 69.31 103 ALA A N 1
ATOM 764 C CA . ALA A 1 103 ? 8.804 6.982 -12.100 1.00 69.31 103 ALA A CA 1
ATOM 765 C C . ALA A 1 103 ? 8.685 5.881 -11.041 1.00 69.31 103 ALA A C 1
ATOM 767 O O . ALA A 1 103 ? 7.783 5.944 -10.212 1.00 69.31 103 ALA A O 1
ATOM 768 N N . GLY A 1 104 ? 9.645 4.947 -11.010 1.00 70.19 104 GLY A N 1
ATOM 769 C CA . GLY A 1 104 ? 9.803 4.005 -9.908 1.00 70.19 104 GLY A CA 1
ATOM 770 C C . GLY A 1 104 ? 9.815 4.753 -8.580 1.00 70.19 104 GLY A C 1
ATOM 771 O O . GLY A 1 104 ? 8.843 4.657 -7.838 1.00 70.19 104 GLY A O 1
ATOM 772 N N . TYR A 1 105 ? 10.848 5.566 -8.322 1.00 70.56 105 TYR A N 1
ATOM 773 C CA . TYR A 1 105 ? 11.031 6.283 -7.050 1.00 70.56 105 TYR A CA 1
ATOM 774 C C . TYR A 1 105 ? 9.809 7.093 -6.598 1.00 70.56 105 TYR A C 1
ATOM 776 O O . TYR A 1 105 ? 9.451 7.058 -5.421 1.00 70.56 105 TYR A O 1
ATOM 784 N N . ALA A 1 106 ? 9.137 7.764 -7.534 1.00 72.12 106 ALA A N 1
ATOM 785 C CA . ALA A 1 106 ? 7.923 8.521 -7.266 1.00 72.12 106 ALA A CA 1
ATOM 786 C C . ALA A 1 106 ? 6.776 7.638 -6.747 1.00 72.12 106 ALA A C 1
ATOM 788 O O . ALA A 1 106 ? 6.081 8.047 -5.821 1.00 72.12 106 ALA A O 1
ATOM 789 N N . ILE A 1 107 ? 6.604 6.421 -7.274 1.00 72.62 107 ILE A N 1
ATOM 790 C CA . ILE A 1 107 ? 5.553 5.496 -6.823 1.00 72.62 107 ILE A CA 1
ATOM 791 C C . ILE A 1 107 ? 5.802 5.057 -5.380 1.00 72.62 107 ILE A C 1
ATOM 793 O O . ILE A 1 107 ? 4.912 5.184 -4.544 1.00 72.62 107 ILE A O 1
ATOM 797 N N . PHE A 1 108 ? 7.015 4.619 -5.044 1.00 72.19 108 PHE A N 1
ATOM 798 C CA . PHE A 1 108 ? 7.341 4.236 -3.662 1.00 72.19 108 PHE A CA 1
ATOM 799 C C . PHE A 1 108 ? 7.215 5.408 -2.689 1.00 72.19 108 PHE A C 1
ATOM 801 O O . PHE A 1 108 ? 6.689 5.232 -1.594 1.00 72.19 108 PHE A O 1
ATOM 808 N N . ALA A 1 109 ? 7.644 6.608 -3.092 1.00 73.88 109 ALA A N 1
ATOM 809 C CA . ALA A 1 109 ? 7.475 7.806 -2.277 1.00 73.88 109 ALA A CA 1
ATOM 810 C C . ALA A 1 109 ? 5.990 8.157 -2.077 1.00 73.88 109 ALA A C 1
ATOM 812 O O . ALA A 1 109 ? 5.596 8.494 -0.966 1.00 73.88 109 ALA A O 1
ATOM 813 N N . SER A 1 110 ? 5.160 8.030 -3.118 1.00 70.69 110 SER A N 1
ATOM 814 C CA . SER A 1 110 ? 3.718 8.301 -3.032 1.00 70.69 110 SER A CA 1
ATOM 815 C C . SER A 1 110 ? 2.981 7.315 -2.125 1.00 70.69 110 SER A C 1
ATOM 817 O O . SER A 1 110 ? 2.150 7.730 -1.325 1.00 70.69 110 SER A O 1
ATOM 819 N N . VAL A 1 111 ? 3.335 6.029 -2.190 1.00 70.00 111 VAL A N 1
ATOM 820 C CA . VAL A 1 111 ? 2.781 4.979 -1.325 1.00 70.00 111 VAL A CA 1
ATOM 821 C C . VAL A 1 111 ? 3.155 5.230 0.133 1.00 70.00 111 VAL A C 1
ATOM 823 O O . VAL A 1 111 ? 2.303 5.124 1.009 1.00 70.00 111 VAL A O 1
ATOM 826 N N . LEU A 1 112 ? 4.414 5.588 0.400 1.00 70.38 112 LEU A N 1
ATOM 827 C CA . LEU A 1 112 ? 4.874 5.870 1.757 1.00 70.38 112 LEU A CA 1
ATOM 828 C C . LEU A 1 112 ? 4.212 7.128 2.334 1.00 70.38 112 LEU A C 1
ATOM 830 O O . LEU A 1 112 ? 3.812 7.124 3.494 1.00 70.38 112 LEU A O 1
ATOM 834 N N . LEU A 1 113 ? 4.090 8.187 1.529 1.00 70.75 113 LEU A N 1
ATOM 835 C CA . LEU A 1 113 ? 3.492 9.447 1.965 1.00 70.75 113 LEU A CA 1
ATOM 836 C C . LEU A 1 113 ? 1.983 9.309 2.197 1.00 70.75 113 LEU A C 1
ATOM 838 O O . LEU A 1 113 ? 1.493 9.747 3.229 1.00 70.75 113 LEU A O 1
ATOM 842 N N . GLY A 1 114 ? 1.266 8.629 1.297 1.00 64.50 114 GLY A N 1
ATOM 843 C CA . GLY A 1 114 ? -0.182 8.437 1.406 1.00 64.50 114 GLY A CA 1
ATOM 844 C C . GLY A 1 114 ? -0.632 7.542 2.566 1.00 64.50 114 GLY A C 1
ATOM 845 O O . GLY A 1 114 ? -1.817 7.517 2.866 1.00 64.50 114 GLY A O 1
ATOM 846 N N . CYS A 1 115 ? 0.283 6.816 3.222 1.00 58.78 115 CYS A N 1
ATOM 847 C CA . CYS A 1 115 ? -0.019 6.048 4.437 1.00 58.78 115 CYS A CA 1
ATOM 848 C C . CYS A 1 115 ? 0.219 6.842 5.735 1.00 58.78 115 CYS A C 1
ATOM 850 O O . CYS A 1 115 ? -0.095 6.336 6.812 1.00 58.78 115 CYS A O 1
ATOM 852 N N . LEU A 1 116 ? 0.836 8.029 5.657 1.00 59.06 116 LEU A N 1
ATOM 853 C CA . LEU A 1 116 ? 1.117 8.878 6.820 1.00 59.06 116 LEU A CA 1
ATOM 854 C C . LEU A 1 116 ? -0.036 9.851 7.139 1.00 59.06 116 LEU A C 1
ATOM 856 O O . LEU A 1 116 ? -0.092 10.365 8.255 1.00 59.06 116 LEU A O 1
ATOM 860 N N . GLU A 1 117 ? -0.930 10.090 6.177 1.00 55.34 117 GLU A N 1
ATOM 861 C CA . GLU A 1 117 ? -2.136 10.929 6.290 1.00 55.34 117 GLU A CA 1
ATOM 862 C C . GLU A 1 117 ? -3.395 10.084 6.538 1.00 55.34 117 GLU A C 1
ATOM 864 O O . GLU A 1 117 ? -4.218 10.500 7.388 1.00 55.34 117 GLU A O 1
#

Foldseek 3Di:
DDDPDDDPVVVVLLPDQLLNLLVVLLVVLVVLLVVVVVVLCVVVVVVCVVCVVPDDPPPPPSCVVSVQSVVQSVVLNVLSVVLVVVLVVDPPVCSSPPVSSVSSVVSSVSSVVSNVD